Protein AF-A0A9D2NIF9-F1 (afdb_monomer_lite)

Foldseek 3Di:
DDDAAWFWDPQVVFVHPPVDDPPFDKDWDQDCVDPPDNLWIFIQRPPRGTRGTTAADPVRTDPRHDHSVVVVVPPPPPD

Sequen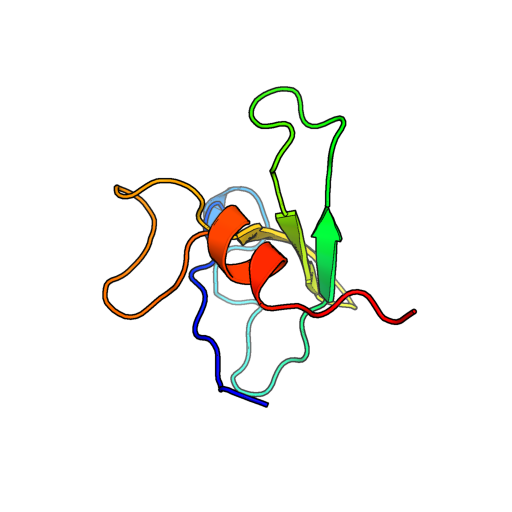ce (79 aa):
MKEINLTITGMRHYYGNGVFHVGDILRCRKEPENEYDAEAIQVLLPVYGKVGYIANSPYTVAKGTLSAGRAYDQVKKKS

pLDDT: mean 88.54, std 9.54, range [42.06, 95.81]

Organism: NCBI:txid2838670

Radius of gyration: 12.5 Å; chains: 1; bounding box: 28×27×37 Å

InterPro domains:
  IPR014905 HIRAN domain [PF08797] (3-56)

Secondary structure (DSSP, 8-state):
-----B-EE-GGGTT-STT--TT---EEEE-TT-SS-TT-EEEEETTTEEEEEE--STTTSPTT-B-HHHHHHHS----

Structure (mmCIF, N/CA/C/O backbone):
data_AF-A0A9D2NIF9-F1
#
_entry.id   AF-A0A9D2NIF9-F1
#
loop_
_atom_site.group_PDB
_atom_site.id
_atom_site.type_symbol
_atom_site.label_atom_id
_atom_site.label_alt_id
_atom_site.label_comp_id
_atom_site.label_asym_id
_atom_site.label_entity_id
_atom_site.label_seq_id
_atom_site.pdbx_PDB_ins_code
_atom_site.Cartn_x
_atom_site.Cartn_y
_atom_site.Cartn_z
_atom_site.occupancy
_atom_site.B_iso_or_equiv
_atom_site.auth_seq_id
_atom_site.auth_comp_id
_atom_site.auth_asym_id
_atom_site.auth_atom_id
_atom_site.pdbx_PDB_model_num
ATOM 1 N N . MET A 1 1 ? -13.969 -9.270 13.177 1.00 61.91 1 MET A N 1
ATOM 2 C CA . MET A 1 1 ? -13.006 -8.214 12.781 1.00 61.91 1 MET A CA 1
ATOM 3 C C . MET A 1 1 ? -13.755 -7.305 11.823 1.00 61.91 1 MET A C 1
ATOM 5 O O . MET A 1 1 ? -14.514 -7.851 11.036 1.00 61.91 1 MET A O 1
ATOM 9 N N . LYS A 1 2 ? -13.659 -5.975 11.925 1.00 73.62 2 LYS A N 1
ATOM 10 C CA . LYS A 1 2 ? -14.281 -5.123 10.899 1.00 73.62 2 LYS A CA 1
ATOM 11 C C . LYS A 1 2 ? -13.493 -5.290 9.605 1.00 73.62 2 LYS A C 1
ATOM 13 O O . LYS A 1 2 ? -12.265 -5.280 9.651 1.00 73.62 2 LYS A O 1
ATOM 18 N N . GLU A 1 3 ? -14.195 -5.468 8.497 1.00 82.81 3 GLU A N 1
ATOM 19 C CA . GLU A 1 3 ? -13.582 -5.428 7.175 1.00 82.81 3 GLU A CA 1
ATOM 20 C C . GLU A 1 3 ? -13.075 -4.007 6.916 1.00 82.81 3 GLU A C 1
ATOM 22 O O . GLU A 1 3 ? -13.768 -3.024 7.191 1.00 82.81 3 GLU A O 1
ATOM 27 N N . ILE A 1 4 ? -11.832 -3.902 6.451 1.00 88.56 4 ILE A N 1
ATOM 28 C CA . ILE A 1 4 ? -11.173 -2.633 6.157 1.00 88.56 4 ILE A CA 1
ATOM 29 C C . ILE A 1 4 ? -10.770 -2.670 4.696 1.00 88.56 4 ILE A C 1
ATOM 31 O O . ILE A 1 4 ? -10.035 -3.559 4.275 1.00 88.56 4 ILE A O 1
ATOM 35 N N . ASN A 1 5 ? -11.217 -1.670 3.945 1.00 92.25 5 ASN A N 1
ATOM 36 C CA . ASN A 1 5 ? -10.793 -1.476 2.570 1.00 92.25 5 ASN A CA 1
ATOM 37 C C . ASN A 1 5 ? -9.621 -0.499 2.528 1.00 92.25 5 ASN A C 1
ATOM 39 O O . ASN A 1 5 ? -9.614 0.516 3.230 1.00 92.25 5 ASN A O 1
ATOM 43 N N . LEU A 1 6 ? -8.637 -0.805 1.690 1.00 93.81 6 LEU A N 1
ATOM 44 C CA . LEU A 1 6 ? -7.394 -0.053 1.549 1.00 93.81 6 LEU A CA 1
ATOM 45 C C . LEU A 1 6 ? -7.157 0.261 0.076 1.00 93.81 6 LEU A C 1
ATOM 47 O O . LEU A 1 6 ? -7.573 -0.496 -0.798 1.00 93.81 6 LEU A O 1
ATOM 51 N N . THR A 1 7 ? -6.463 1.364 -0.191 1.00 94.56 7 THR A N 1
ATOM 52 C CA . THR A 1 7 ? -6.021 1.720 -1.545 1.00 94.56 7 THR A CA 1
ATOM 53 C C . THR A 1 7 ? -4.524 1.478 -1.675 1.00 94.56 7 THR A C 1
ATOM 55 O O . THR A 1 7 ? -3.760 1.916 -0.816 1.00 94.56 7 THR A O 1
ATOM 58 N N . ILE A 1 8 ? -4.101 0.814 -2.753 1.00 94.12 8 ILE A N 1
ATOM 59 C CA . ILE A 1 8 ? -2.685 0.617 -3.089 1.00 94.12 8 ILE A CA 1
ATOM 60 C C . ILE A 1 8 ? -2.283 1.634 -4.155 1.00 94.12 8 ILE A C 1
ATOM 62 O O . ILE A 1 8 ? -2.961 1.792 -5.172 1.00 94.12 8 ILE A O 1
ATOM 66 N N . THR A 1 9 ? -1.166 2.316 -3.934 1.00 93.75 9 THR A N 1
ATOM 67 C CA . THR A 1 9 ? -0.610 3.332 -4.831 1.00 93.75 9 THR A CA 1
ATOM 68 C C . THR A 1 9 ? 0.819 2.973 -5.228 1.00 93.75 9 THR A C 1
ATOM 70 O O . THR A 1 9 ? 1.416 2.016 -4.731 1.00 93.75 9 THR A O 1
ATOM 73 N N . GLY A 1 10 ? 1.366 3.712 -6.195 1.00 91.81 10 GLY A N 1
ATOM 74 C CA . GLY A 1 10 ? 2.743 3.523 -6.653 1.00 91.81 10 GLY A CA 1
ATOM 75 C C . GLY A 1 10 ? 2.979 2.267 -7.499 1.00 91.81 10 GLY A C 1
ATOM 76 O O . GLY A 1 10 ? 4.113 2.018 -7.883 1.00 91.81 10 GLY A O 1
ATOM 77 N N . MET A 1 11 ? 1.932 1.512 -7.857 1.00 93.44 11 MET A N 1
ATOM 78 C CA . MET A 1 11 ? 2.048 0.253 -8.616 1.00 93.44 11 MET A CA 1
ATOM 79 C C . MET A 1 11 ? 2.783 0.405 -9.956 1.00 93.44 11 MET A C 1
ATOM 81 O O . MET A 1 11 ? 3.471 -0.512 -10.396 1.00 93.44 11 MET A O 1
ATOM 85 N N . ARG A 1 12 ? 2.679 1.576 -10.600 1.00 91.62 12 ARG A N 1
ATOM 86 C CA . ARG A 1 12 ? 3.364 1.874 -11.871 1.00 91.62 12 ARG A CA 1
ATOM 87 C C . ARG A 1 12 ? 4.889 1.935 -11.754 1.00 91.62 12 ARG A C 1
ATOM 89 O O . ARG A 1 12 ? 5.555 1.795 -12.768 1.00 91.62 12 ARG A O 1
ATOM 96 N N . HIS A 1 13 ? 5.431 2.133 -10.553 1.00 91.25 13 HIS A N 1
ATOM 97 C CA . HIS A 1 13 ? 6.878 2.102 -10.310 1.00 91.25 13 HIS A CA 1
ATOM 98 C C . HIS A 1 13 ? 7.418 0.676 -10.124 1.00 91.25 13 HIS A C 1
ATOM 100 O O . HIS A 1 13 ? 8.622 0.497 -9.982 1.00 91.25 13 HIS A O 1
ATOM 106 N N . TYR A 1 14 ? 6.530 -0.323 -10.115 1.00 90.69 14 TYR A N 1
ATOM 107 C CA . TYR A 1 14 ? 6.855 -1.736 -9.942 1.00 90.69 14 TYR A CA 1
ATOM 108 C C . TYR A 1 14 ? 6.371 -2.522 -11.168 1.00 90.69 14 TYR A C 1
ATOM 110 O O . TYR A 1 14 ? 6.799 -2.259 -12.286 1.00 90.69 14 TYR A O 1
ATOM 118 N N . TYR A 1 15 ? 5.448 -3.464 -10.978 1.00 91.50 15 TYR A N 1
ATOM 119 C CA . TYR A 1 15 ? 4.963 -4.368 -12.023 1.00 91.50 15 TYR A CA 1
ATOM 120 C C . TYR A 1 15 ? 3.610 -3.943 -12.623 1.00 91.50 15 TYR A C 1
ATOM 122 O O . TYR A 1 15 ? 3.007 -4.683 -13.399 1.00 91.50 15 TYR A O 1
ATOM 130 N N . GLY A 1 16 ? 3.104 -2.759 -12.263 1.00 91.25 16 GLY A N 1
ATOM 131 C CA . GLY A 1 16 ? 1.772 -2.309 -12.658 1.00 91.25 16 GLY A CA 1
ATOM 132 C C . GLY A 1 16 ? 0.658 -3.110 -11.980 1.00 91.25 16 GLY A C 1
ATOM 133 O O . GLY A 1 16 ? 0.860 -3.733 -10.942 1.00 91.25 16 GLY A O 1
ATOM 134 N N . ASN A 1 17 ? -0.545 -3.065 -12.554 1.00 88.44 17 ASN A N 1
ATOM 135 C CA . ASN A 1 17 ? -1.721 -3.760 -12.020 1.00 88.44 17 ASN A CA 1
ATOM 136 C C . ASN A 1 17 ? -1.916 -5.182 -12.585 1.00 88.44 17 ASN A C 1
ATOM 138 O O . ASN A 1 17 ? -2.746 -5.918 -12.067 1.00 88.44 17 ASN A O 1
ATOM 142 N N . GLY A 1 18 ? -1.164 -5.578 -13.616 1.00 90.62 18 GLY A N 1
ATOM 143 C CA . GLY A 1 18 ? -1.338 -6.870 -14.292 1.00 90.62 18 GLY A CA 1
ATOM 144 C C . GLY A 1 18 ? -0.887 -8.089 -13.483 1.00 90.62 18 GLY A C 1
ATOM 145 O O . GLY A 1 18 ? -1.188 -9.211 -13.865 1.00 90.62 18 GLY A O 1
ATOM 146 N N . VAL A 1 19 ? -0.170 -7.880 -12.374 1.00 91.00 19 VAL A N 1
ATOM 147 C CA . VAL A 1 19 ? 0.295 -8.962 -11.487 1.00 91.00 19 VAL A CA 1
ATOM 148 C C . VAL A 1 19 ? -0.721 -9.357 -10.417 1.00 91.00 19 VAL A C 1
ATOM 150 O O . VAL A 1 19 ? -0.518 -10.361 -9.741 1.00 91.00 19 VAL A O 1
ATOM 153 N N . PHE A 1 20 ? -1.785 -8.569 -10.239 1.00 91.56 20 PHE A N 1
ATOM 154 C CA . PHE A 1 20 ? -2.791 -8.811 -9.211 1.00 91.56 20 PHE A CA 1
ATOM 155 C C . PHE A 1 20 ? -3.950 -9.634 -9.761 1.00 91.56 20 PHE A C 1
ATOM 157 O O . PHE A 1 20 ? -4.518 -9.312 -10.806 1.00 91.56 20 PHE A O 1
ATOM 164 N N . HIS A 1 21 ? -4.367 -10.626 -8.986 1.00 93.50 21 HIS A N 1
ATOM 165 C CA . HIS A 1 21 ? -5.564 -11.417 -9.215 1.00 93.50 21 HIS A CA 1
ATOM 166 C C . HIS A 1 21 ? -6.514 -11.273 -8.025 1.00 93.50 21 HIS A C 1
ATOM 168 O O . HIS A 1 21 ? -6.108 -11.161 -6.866 1.00 93.50 21 HIS A O 1
ATOM 174 N N . VAL A 1 22 ? -7.818 -11.256 -8.305 1.00 92.44 22 VAL A N 1
ATOM 175 C CA . VAL A 1 22 ? -8.831 -11.228 -7.244 1.00 92.44 22 VAL A CA 1
ATOM 176 C C . VAL A 1 22 ? -8.686 -12.491 -6.396 1.00 92.44 22 VAL A C 1
ATOM 178 O O . VAL A 1 22 ? -8.710 -13.599 -6.925 1.00 92.44 22 VAL A O 1
ATOM 181 N N . GLY A 1 23 ? -8.546 -12.311 -5.082 1.00 92.62 23 GLY A N 1
ATOM 182 C CA . GLY A 1 23 ? -8.285 -13.396 -4.132 1.00 92.62 23 GLY A CA 1
ATOM 183 C C . GLY A 1 23 ? -6.821 -13.522 -3.700 1.00 92.62 23 GLY A C 1
ATOM 184 O O . GLY A 1 23 ? -6.541 -14.295 -2.784 1.00 92.62 23 GLY A O 1
ATOM 185 N N . ASP A 1 24 ? -5.903 -12.749 -4.290 1.00 93.31 24 ASP A N 1
ATOM 186 C CA . ASP A 1 24 ? -4.501 -12.741 -3.869 1.00 93.31 24 ASP A CA 1
ATOM 187 C C . ASP A 1 24 ? -4.335 -12.313 -2.407 1.00 93.31 24 ASP A C 1
ATOM 189 O O . ASP A 1 24 ? -4.918 -11.333 -1.932 1.00 93.31 24 ASP A O 1
ATOM 193 N N . ILE A 1 25 ? -3.458 -13.027 -1.698 1.00 93.81 25 ILE A N 1
ATOM 194 C CA . ILE A 1 25 ? -3.065 -12.682 -0.333 1.00 93.81 25 ILE A CA 1
ATOM 195 C C . ILE A 1 25 ? -1.820 -11.800 -0.387 1.00 93.81 25 ILE A C 1
ATOM 197 O O . ILE A 1 25 ? -0.717 -12.250 -0.708 1.00 93.81 25 ILE A O 1
ATOM 201 N N . LEU A 1 26 ? -2.001 -10.538 -0.008 1.00 94.06 26 LEU A N 1
ATOM 202 C CA . LEU A 1 26 ? -0.935 -9.550 0.099 1.00 94.06 26 LEU A CA 1
ATOM 203 C C . LEU A 1 26 ? -0.399 -9.474 1.531 1.00 94.06 26 LEU A C 1
ATOM 205 O O . LEU A 1 26 ? -1.121 -9.677 2.508 1.00 94.06 26 LEU A O 1
ATOM 209 N N . ARG A 1 27 ? 0.885 -9.142 1.661 1.00 94.19 27 ARG A N 1
ATOM 210 C CA . ARG A 1 27 ? 1.533 -8.848 2.943 1.00 94.19 27 ARG A CA 1
ATOM 211 C C . ARG A 1 27 ? 1.800 -7.352 3.049 1.00 94.19 27 ARG A C 1
ATOM 213 O O . ARG A 1 27 ? 2.304 -6.749 2.111 1.00 94.19 27 ARG A O 1
ATOM 220 N N . CYS A 1 28 ? 1.526 -6.767 4.207 1.00 93.06 28 CYS A N 1
ATOM 221 C CA . CYS A 1 28 ? 1.807 -5.358 4.480 1.00 93.06 28 CYS A CA 1
ATOM 222 C C . CYS A 1 28 ? 2.920 -5.250 5.527 1.00 93.06 28 CYS A C 1
ATOM 224 O O . CYS A 1 28 ? 2.875 -5.946 6.543 1.00 93.06 28 CYS A O 1
ATOM 226 N N . ARG A 1 29 ? 3.916 -4.388 5.297 1.00 93.19 29 ARG A N 1
ATOM 227 C CA . ARG A 1 29 ? 5.038 -4.165 6.227 1.00 93.19 29 ARG A CA 1
ATOM 228 C C . ARG A 1 29 ? 5.287 -2.669 6.392 1.00 93.19 29 ARG A C 1
ATOM 230 O O . ARG A 1 29 ? 5.272 -1.950 5.403 1.00 93.19 29 ARG A O 1
ATOM 237 N N . LYS A 1 30 ? 5.529 -2.201 7.619 1.00 92.31 30 LYS A N 1
ATOM 238 C CA . LYS A 1 30 ? 6.007 -0.828 7.847 1.00 92.31 30 LYS A CA 1
ATOM 239 C C . LYS A 1 30 ? 7.438 -0.668 7.330 1.00 92.31 30 LYS A C 1
ATOM 241 O O . LYS A 1 30 ? 8.250 -1.578 7.498 1.00 92.31 30 LYS A O 1
ATOM 246 N N . GLU A 1 31 ? 7.727 0.476 6.727 1.00 93.75 31 GLU A N 1
ATOM 247 C CA . GLU A 1 31 ? 9.052 0.866 6.235 1.00 93.75 31 GLU A CA 1
ATOM 248 C C . GLU A 1 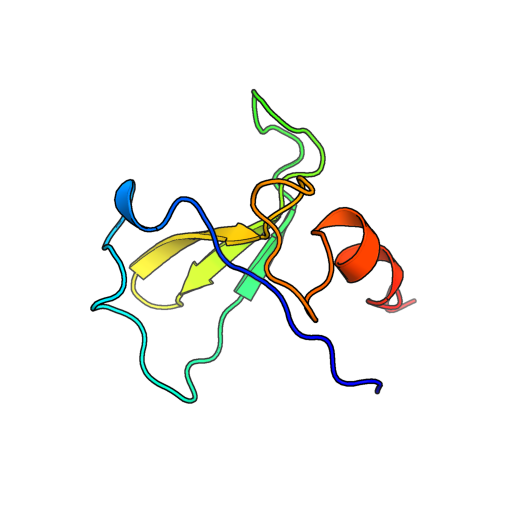31 ? 9.451 2.185 6.930 1.00 93.75 31 GLU A C 1
ATOM 250 O O . GLU A 1 31 ? 9.368 3.244 6.321 1.00 93.75 31 GLU A O 1
ATOM 255 N N . PRO A 1 32 ? 9.828 2.154 8.226 1.00 91.75 32 PRO A N 1
ATOM 256 C CA . PRO A 1 32 ? 10.117 3.371 8.997 1.00 91.75 32 PRO A CA 1
ATOM 257 C C . PRO A 1 32 ? 11.362 4.125 8.508 1.00 91.75 32 PRO A C 1
ATOM 259 O O . PRO A 1 32 ? 11.538 5.294 8.825 1.00 91.75 32 PRO A O 1
ATOM 262 N N . GLU A 1 33 ? 12.218 3.449 7.743 1.00 92.50 33 GLU A N 1
ATOM 263 C CA . GLU A 1 33 ? 13.425 4.002 7.121 1.00 92.50 33 GLU A CA 1
ATOM 264 C C . GLU A 1 33 ? 13.143 4.610 5.736 1.00 92.50 33 GLU A C 1
ATOM 266 O O . GLU A 1 33 ? 14.069 4.956 5.009 1.00 92.50 33 GLU A O 1
ATOM 271 N N . ASN A 1 34 ? 11.871 4.709 5.333 1.00 90.81 34 ASN A N 1
ATOM 272 C CA . ASN A 1 34 ? 11.502 5.338 4.074 1.00 90.81 34 ASN A CA 1
ATOM 273 C C . ASN A 1 34 ? 11.861 6.834 4.101 1.00 90.81 34 ASN A C 1
ATOM 275 O O . ASN A 1 34 ? 11.449 7.565 4.999 1.00 90.81 34 ASN A O 1
ATOM 279 N N . GLU A 1 35 ? 12.602 7.286 3.089 1.00 90.12 35 GLU A N 1
ATOM 280 C CA . GLU A 1 35 ? 13.144 8.651 3.010 1.00 90.12 35 GLU A CA 1
ATOM 281 C C . GLU A 1 35 ? 12.067 9.743 2.884 1.00 90.12 35 GLU A C 1
ATOM 283 O O . GLU A 1 35 ? 12.343 10.911 3.155 1.00 90.12 35 GLU A O 1
ATOM 288 N N . TYR A 1 36 ? 10.846 9.382 2.476 1.00 88.06 36 TYR A N 1
ATOM 289 C CA . TYR A 1 36 ? 9.757 10.328 2.215 1.00 88.06 36 TYR A CA 1
ATOM 290 C C . TYR A 1 36 ? 8.673 10.317 3.295 1.00 88.06 36 TYR A C 1
ATOM 292 O O . TYR A 1 36 ? 8.137 11.373 3.630 1.00 88.06 36 TYR A O 1
ATOM 300 N N . ASP A 1 37 ? 8.313 9.138 3.808 1.00 87.38 37 ASP A N 1
ATOM 301 C CA . ASP A 1 37 ? 7.236 8.967 4.787 1.00 87.38 37 ASP A CA 1
ATOM 302 C C . ASP A 1 37 ? 7.581 7.848 5.779 1.00 87.38 37 ASP A C 1
ATOM 304 O O . ASP A 1 37 ? 7.471 6.665 5.461 1.00 87.38 37 ASP A O 1
ATOM 308 N N . ALA A 1 38 ? 7.941 8.210 7.013 1.00 89.00 38 ALA A N 1
ATOM 309 C CA . ALA A 1 38 ? 8.247 7.251 8.079 1.00 89.00 38 ALA A CA 1
ATOM 310 C C . ALA A 1 38 ? 7.038 6.381 8.492 1.00 89.00 38 ALA A C 1
ATOM 312 O O . ALA A 1 38 ? 7.198 5.367 9.181 1.00 89.00 38 ALA A O 1
ATOM 313 N N . GLU A 1 39 ? 5.820 6.748 8.084 1.00 88.69 39 GLU A N 1
ATOM 314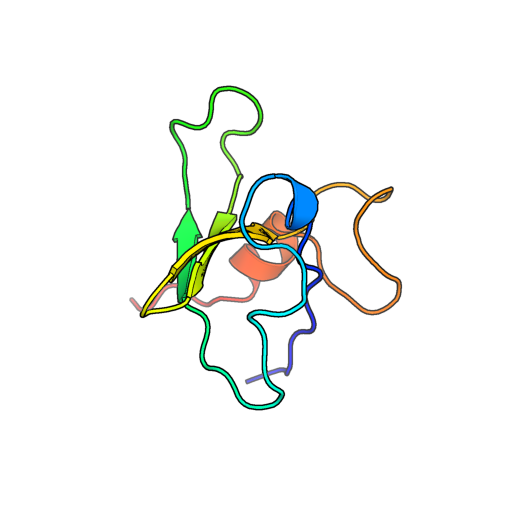 C CA . GLU A 1 39 ? 4.612 5.944 8.282 1.00 88.69 39 GLU A CA 1
ATOM 315 C C . GLU A 1 39 ? 4.282 5.045 7.083 1.00 88.69 39 GLU A C 1
ATOM 317 O O . GLU A 1 39 ? 3.270 4.334 7.112 1.00 88.69 39 GLU A O 1
ATOM 322 N N . ALA A 1 40 ? 5.132 5.019 6.050 1.00 92.62 40 ALA A N 1
ATOM 323 C CA . ALA A 1 40 ? 4.920 4.218 4.855 1.00 92.62 40 ALA A CA 1
ATOM 324 C C . ALA A 1 40 ? 4.707 2.733 5.188 1.00 92.62 40 ALA A C 1
ATOM 326 O O . ALA A 1 40 ? 5.467 2.091 5.924 1.00 92.62 40 ALA A O 1
ATOM 327 N N . ILE A 1 41 ? 3.662 2.157 4.589 1.00 95.12 41 ILE A N 1
ATOM 328 C CA . ILE A 1 41 ? 3.372 0.725 4.660 1.00 95.12 41 ILE A CA 1
ATOM 329 C C . ILE A 1 41 ? 3.494 0.153 3.254 1.00 95.12 41 ILE A C 1
ATOM 331 O O . ILE A 1 41 ? 2.635 0.385 2.400 1.00 95.12 41 ILE A O 1
ATOM 335 N N . GLN A 1 42 ? 4.569 -0.593 3.011 1.00 95.19 42 GLN A N 1
ATOM 336 C CA . GLN A 1 42 ? 4.781 -1.291 1.748 1.00 95.19 42 GLN A CA 1
ATOM 337 C C . GLN A 1 42 ? 3.840 -2.490 1.628 1.00 95.19 42 GLN A C 1
ATOM 339 O O . GLN A 1 42 ? 3.567 -3.199 2.604 1.00 95.19 42 GLN A O 1
ATOM 344 N N . VAL A 1 43 ? 3.403 -2.745 0.399 1.00 95.75 43 VAL A N 1
ATOM 345 C CA . VAL A 1 43 ? 2.601 -3.906 0.023 1.00 95.75 43 VAL A CA 1
ATOM 346 C C . VAL A 1 43 ? 3.482 -4.882 -0.748 1.00 95.75 43 VAL A C 1
ATOM 348 O O . VAL A 1 43 ? 4.176 -4.512 -1.697 1.00 95.75 43 VAL A O 1
ATOM 351 N N . LEU A 1 44 ? 3.468 -6.131 -0.301 1.00 95.81 44 LEU A N 1
ATOM 352 C CA . LEU A 1 44 ? 4.294 -7.229 -0.774 1.00 95.81 44 LEU A CA 1
ATOM 353 C C . LEU A 1 44 ? 3.404 -8.340 -1.336 1.00 95.81 44 LEU A C 1
ATOM 355 O O . LEU A 1 44 ? 2.512 -8.834 -0.643 1.00 95.81 44 LEU A O 1
ATOM 359 N N . LEU A 1 45 ? 3.698 -8.783 -2.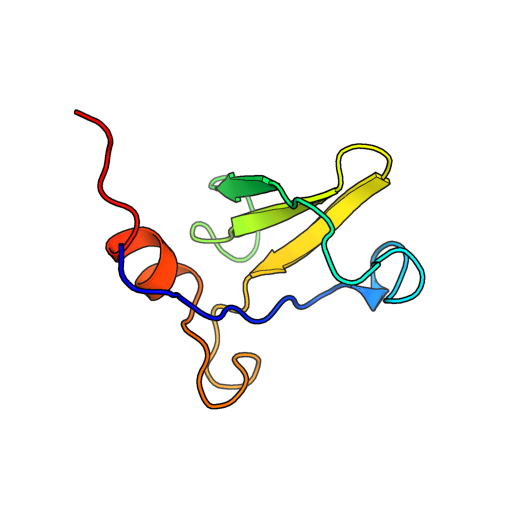552 1.00 95.25 45 LEU A N 1
ATOM 360 C CA . LEU A 1 45 ? 3.104 -9.967 -3.165 1.00 95.25 45 LEU A CA 1
ATOM 361 C C . LEU A 1 45 ? 4.135 -11.115 -3.076 1.00 95.25 45 LEU A C 1
ATOM 363 O O . LEU A 1 45 ? 5.277 -10.900 -3.484 1.00 95.25 45 LEU A O 1
ATOM 367 N N . PRO A 1 46 ? 3.805 -12.310 -2.535 1.00 89.19 46 PRO A N 1
ATOM 368 C CA . PRO A 1 46 ? 4.795 -13.330 -2.149 1.00 89.19 46 PRO A CA 1
ATOM 369 C C . PRO A 1 46 ? 5.820 -13.748 -3.216 1.00 89.19 46 PRO A C 1
ATOM 371 O O . PRO A 1 46 ? 6.927 -14.128 -2.852 1.00 89.19 46 PRO A O 1
ATOM 374 N N . VAL A 1 47 ? 5.475 -13.656 -4.504 1.00 88.19 47 VAL A N 1
ATOM 375 C CA . VAL A 1 47 ? 6.365 -14.001 -5.630 1.00 88.19 47 VAL A CA 1
ATOM 376 C C . VAL A 1 47 ? 7.097 -12.779 -6.198 1.00 88.19 47 VAL A C 1
ATOM 378 O O . VAL A 1 47 ? 8.244 -12.884 -6.614 1.00 88.19 47 VAL A O 1
ATOM 381 N N . TYR A 1 48 ? 6.454 -11.610 -6.196 1.00 90.75 48 TYR A N 1
ATOM 382 C CA . TYR A 1 48 ? 6.952 -10.407 -6.875 1.00 90.75 48 TYR A CA 1
ATOM 383 C C . TYR A 1 48 ? 7.682 -9.437 -5.937 1.00 90.75 48 TYR A C 1
ATOM 385 O O . TYR A 1 48 ? 8.355 -8.516 -6.387 1.00 90.75 48 TYR A O 1
ATOM 393 N N . GLY A 1 49 ? 7.555 -9.614 -4.622 1.00 94.12 49 GLY A N 1
ATOM 394 C CA . GLY A 1 49 ? 8.100 -8.674 -3.652 1.00 94.12 49 GLY A CA 1
ATOM 395 C C . GLY A 1 49 ? 7.263 -7.398 -3.580 1.00 94.12 49 GLY A C 1
ATOM 396 O O . GLY A 1 49 ? 6.038 -7.467 -3.491 1.00 94.12 49 GLY A O 1
ATOM 397 N N . LYS A 1 50 ? 7.911 -6.229 -3.533 1.00 95.25 50 LYS A N 1
ATOM 398 C CA . LYS A 1 50 ? 7.236 -4.936 -3.334 1.00 95.25 50 LYS A CA 1
ATOM 399 C C . LYS A 1 50 ? 6.464 -4.546 -4.596 1.00 95.25 50 LYS A C 1
ATOM 401 O O . LYS A 1 50 ? 7.050 -4.426 -5.665 1.00 95.25 50 LYS A O 1
ATOM 406 N N . VAL A 1 51 ? 5.158 -4.338 -4.451 1.00 95.50 51 VAL A N 1
ATOM 407 C CA . VAL A 1 51 ? 4.242 -4.008 -5.562 1.00 95.50 51 VAL A CA 1
ATOM 408 C C . VAL A 1 51 ? 3.598 -2.630 -5.420 1.00 95.50 51 VAL A C 1
ATOM 410 O O . VAL A 1 51 ? 2.932 -2.159 -6.338 1.00 95.50 51 VAL A O 1
ATOM 413 N N . GLY A 1 52 ? 3.788 -1.965 -4.282 1.00 95.25 52 GLY A N 1
ATOM 414 C CA . GLY A 1 52 ? 3.233 -0.643 -4.022 1.00 95.25 52 GLY A CA 1
ATOM 415 C C . GLY A 1 52 ? 3.270 -0.277 -2.546 1.00 95.25 52 GLY A C 1
ATOM 416 O O . GLY A 1 52 ? 3.921 -0.943 -1.737 1.00 95.25 52 GLY A O 1
ATOM 417 N N . TYR A 1 53 ? 2.529 0.772 -2.209 1.00 95.19 53 TYR A N 1
ATOM 418 C CA . TYR A 1 53 ? 2.342 1.261 -0.845 1.00 95.19 53 TYR A CA 1
ATOM 419 C C . TYR A 1 53 ? 0.857 1.459 -0.549 1.00 95.19 53 TYR A C 1
ATOM 421 O O . TYR A 1 53 ? 0.065 1.693 -1.462 1.00 95.19 53 TYR A O 1
ATOM 429 N N . ILE A 1 54 ? 0.469 1.378 0.722 1.00 95.19 54 ILE A N 1
ATOM 430 C CA . ILE A 1 54 ? -0.874 1.790 1.143 1.00 95.19 54 ILE A CA 1
ATOM 431 C C . ILE A 1 54 ? -0.966 3.315 1.034 1.00 95.19 54 ILE A C 1
ATOM 433 O O . ILE A 1 54 ? -0.085 4.034 1.503 1.00 95.19 54 ILE A O 1
ATOM 437 N N . ALA A 1 55 ? -2.042 3.817 0.431 1.00 94.62 55 ALA A N 1
ATOM 438 C CA . ALA A 1 55 ? -2.294 5.245 0.315 1.00 94.62 55 ALA A CA 1
ATOM 439 C C . ALA A 1 55 ? -2.380 5.908 1.700 1.00 94.62 55 ALA A C 1
ATOM 441 O O . ALA A 1 55 ? -3.168 5.486 2.545 1.00 94.62 55 ALA A O 1
ATOM 442 N N . ASN A 1 56 ? -1.602 6.969 1.927 1.00 89.06 56 ASN A N 1
ATOM 443 C CA . ASN A 1 56 ? -1.614 7.710 3.194 1.00 89.06 56 ASN A CA 1
ATOM 444 C C . ASN A 1 56 ? -2.210 9.128 3.073 1.00 89.06 56 ASN A C 1
ATOM 446 O O . ASN A 1 56 ? -2.608 9.725 4.067 1.00 89.06 56 ASN A O 1
ATOM 450 N N . SER A 1 57 ? -2.329 9.661 1.853 1.00 84.50 57 SER A N 1
ATOM 451 C CA . SER A 1 57 ? -2.754 11.043 1.599 1.00 84.50 57 SER A CA 1
ATOM 452 C C . SER A 1 57 ? -4.206 11.118 1.112 1.00 84.50 57 SER A C 1
ATOM 454 O O . SER A 1 57 ? -4.620 10.266 0.324 1.00 84.50 57 SER A O 1
ATOM 456 N N . PRO A 1 58 ? -4.989 12.149 1.486 1.00 80.12 58 PRO A N 1
ATOM 457 C CA . PRO A 1 58 ? -6.371 12.314 1.020 1.00 80.12 58 PRO A CA 1
ATOM 458 C C . PRO A 1 58 ? -6.502 12.386 -0.508 1.00 80.12 58 PRO A C 1
ATOM 460 O O . PRO A 1 58 ? -7.550 12.046 -1.045 1.00 80.12 58 PRO A O 1
ATOM 463 N N . TYR A 1 59 ? -5.442 12.789 -1.214 1.00 83.00 59 TYR A N 1
ATOM 464 C CA . TYR A 1 59 ? -5.421 12.834 -2.679 1.00 83.00 59 TYR A CA 1
ATOM 465 C C . TYR A 1 59 ? -5.252 11.456 -3.329 1.00 83.00 59 TYR A C 1
ATOM 467 O O . TYR A 1 59 ? -5.531 11.299 -4.515 1.00 83.00 59 TYR A O 1
ATOM 475 N N . THR A 1 60 ? -4.764 10.466 -2.578 1.00 84.44 60 THR A N 1
ATOM 476 C CA . THR A 1 60 ? -4.443 9.128 -3.091 1.00 84.44 60 THR A CA 1
ATOM 477 C C . THR A 1 60 ? -5.305 8.024 -2.483 1.00 84.44 60 THR A C 1
ATOM 479 O O . THR A 1 60 ? -5.393 6.938 -3.052 1.00 84.44 60 THR A O 1
ATOM 482 N N . VAL A 1 61 ? -5.968 8.293 -1.356 1.00 89.44 61 VAL A N 1
ATOM 483 C CA . VAL A 1 61 ? -6.949 7.400 -0.730 1.00 89.44 61 VAL A CA 1
ATOM 484 C C . VAL A 1 61 ? -8.256 7.443 -1.525 1.00 89.44 61 VAL A C 1
ATOM 486 O O . VAL A 1 61 ? -8.883 8.493 -1.666 1.00 89.44 61 VAL A O 1
ATOM 489 N N . ALA A 1 62 ? -8.703 6.292 -2.031 1.00 90.00 62 ALA A N 1
ATOM 490 C CA . ALA A 1 62 ? -9.997 6.193 -2.696 1.00 90.00 62 ALA A CA 1
ATOM 491 C C . ALA A 1 62 ? -11.152 6.307 -1.687 1.00 90.00 62 ALA A C 1
ATOM 493 O O . ALA A 1 62 ? -11.046 5.872 -0.533 1.00 90.00 62 ALA A O 1
ATOM 494 N N . LYS A 1 63 ? -12.293 6.852 -2.132 1.00 88.75 63 LYS A N 1
ATOM 495 C CA . LYS A 1 63 ? -13.514 6.940 -1.314 1.00 88.75 63 LYS A CA 1
ATOM 496 C C . LYS A 1 63 ? -13.899 5.557 -0.777 1.00 88.75 63 LYS A C 1
ATOM 498 O O . LYS A 1 63 ? -13.944 4.591 -1.529 1.00 88.75 63 LYS A O 1
ATOM 503 N N . GLY A 1 64 ? -14.197 5.482 0.521 1.00 86.88 64 GLY A N 1
ATOM 504 C CA . GLY A 1 64 ? -14.558 4.229 1.195 1.00 86.88 64 GLY A CA 1
ATOM 505 C C . GLY A 1 64 ? -13.370 3.374 1.651 1.00 86.88 64 GLY A C 1
ATOM 506 O O . GLY A 1 64 ? -13.590 2.295 2.198 1.00 86.88 64 GLY A O 1
ATOM 507 N N . THR A 1 65 ? -12.131 3.849 1.474 1.00 91.06 65 THR A N 1
ATOM 508 C CA . THR A 1 65 ? -10.920 3.194 1.994 1.00 91.06 65 THR A CA 1
ATOM 509 C C . THR A 1 65 ? -10.275 4.001 3.122 1.00 91.06 65 THR A C 1
ATOM 511 O O . THR A 1 65 ? -10.533 5.197 3.268 1.00 91.06 65 THR A O 1
ATOM 514 N N . LEU A 1 66 ? -9.458 3.344 3.948 1.00 90.56 66 LEU A N 1
ATOM 515 C CA . LEU A 1 66 ? -8.689 3.994 5.013 1.00 90.56 66 LEU A CA 1
ATOM 516 C C . LEU A 1 66 ? -7.281 4.373 4.542 1.00 90.56 66 LEU A C 1
ATOM 518 O O . LEU A 1 66 ? -6.693 3.692 3.702 1.00 90.56 66 LEU A O 1
ATOM 522 N N . SER A 1 67 ? -6.728 5.433 5.140 1.00 91.62 67 SER A N 1
ATOM 523 C CA . SER A 1 67 ? -5.308 5.760 4.998 1.00 91.62 67 SER A CA 1
ATOM 524 C C . SER A 1 67 ? -4.423 4.746 5.727 1.00 91.62 67 SER A C 1
ATOM 526 O O . SER A 1 67 ? -4.884 4.063 6.644 1.00 91.62 67 SER A O 1
ATOM 528 N N . ALA A 1 68 ? -3.141 4.682 5.361 1.00 91.00 68 ALA A N 1
ATOM 529 C CA . ALA A 1 68 ? -2.152 3.804 5.987 1.00 91.00 68 ALA A CA 1
ATOM 530 C C . ALA A 1 68 ? -2.122 3.936 7.522 1.00 91.00 68 ALA A C 1
ATOM 532 O O . ALA A 1 68 ? -2.233 2.925 8.220 1.00 91.00 68 ALA A O 1
ATOM 533 N N . GLY A 1 69 ? -2.072 5.166 8.048 1.00 88.75 69 GLY A N 1
ATOM 534 C CA . GLY A 1 69 ? -2.109 5.410 9.495 1.00 88.75 69 GLY A CA 1
ATOM 535 C C . GLY A 1 69 ? -3.392 4.890 10.155 1.00 88.75 69 GLY A C 1
ATOM 536 O O . GLY A 1 69 ? -3.343 4.101 11.098 1.00 88.75 69 GLY A O 1
ATOM 537 N N . ARG A 1 70 ? -4.563 5.22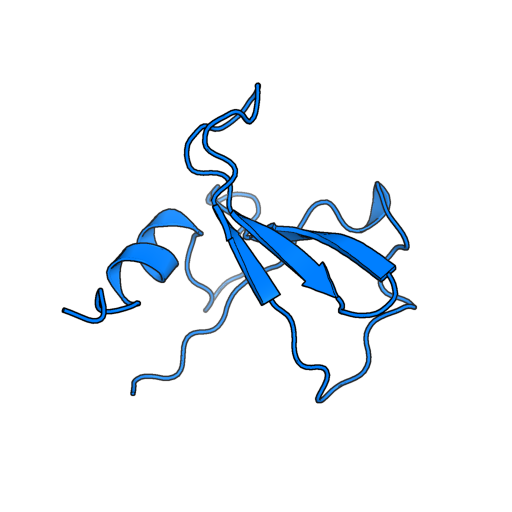5 9.593 1.00 89.50 70 ARG A N 1
ATOM 538 C CA . ARG A 1 70 ? -5.863 4.781 10.135 1.00 89.50 70 ARG A CA 1
ATOM 539 C C . ARG A 1 70 ? -6.042 3.271 10.066 1.00 89.50 70 ARG A C 1
ATOM 541 O O . ARG A 1 70 ? -6.640 2.686 10.963 1.00 89.50 70 ARG A O 1
ATOM 548 N N . ALA A 1 71 ? -5.552 2.646 9.002 1.00 89.06 71 ALA A N 1
ATOM 549 C CA . ALA A 1 71 ? -5.556 1.201 8.857 1.00 89.06 71 ALA A CA 1
ATOM 550 C C . ALA A 1 71 ? -4.694 0.541 9.936 1.00 89.06 71 ALA A C 1
ATOM 552 O O . ALA A 1 71 ? -5.133 -0.422 10.561 1.00 89.06 71 ALA A O 1
ATOM 553 N N . TYR A 1 72 ? -3.502 1.087 10.191 1.00 87.88 72 TYR A N 1
ATOM 554 C CA . TYR A 1 72 ? -2.593 0.581 11.214 1.00 87.88 72 TYR A CA 1
ATOM 555 C C . TYR A 1 72 ? -3.204 0.639 12.618 1.00 87.88 72 TYR A C 1
ATOM 557 O O . TYR A 1 72 ? -3.115 -0.343 13.350 1.00 87.88 72 TYR A O 1
ATOM 565 N N . ASP A 1 73 ? -3.897 1.726 12.963 1.00 87.50 73 ASP A N 1
ATOM 566 C CA . ASP A 1 73 ? -4.567 1.872 14.265 1.00 87.50 73 ASP A CA 1
ATOM 567 C C . ASP A 1 73 ? -5.654 0.810 14.510 1.00 87.50 73 ASP A C 1
ATOM 569 O O . ASP A 1 73 ? -5.923 0.427 15.649 1.00 87.50 73 ASP A O 1
ATOM 573 N N . GLN A 1 74 ? -6.295 0.321 13.443 1.00 85.38 74 GLN A N 1
ATOM 574 C CA . GLN A 1 74 ? -7.327 -0.719 13.525 1.00 85.38 74 GLN A CA 1
ATOM 575 C C . GLN A 1 74 ? -6.739 -2.129 13.661 1.00 85.38 74 GLN A C 1
ATOM 577 O O . GLN A 1 74 ? -7.415 -3.044 14.150 1.00 85.38 74 GLN A O 1
ATOM 582 N N . VAL A 1 75 ? -5.488 -2.329 13.238 1.00 81.75 75 VAL A N 1
ATOM 583 C CA . VAL A 1 75 ? -4.777 -3.589 13.444 1.00 81.75 75 VAL A CA 1
ATOM 584 C C . VAL A 1 75 ? -4.352 -3.633 14.906 1.00 81.75 75 VAL A C 1
ATOM 586 O O . VAL A 1 75 ? -3.317 -3.100 15.298 1.00 81.75 75 VAL A 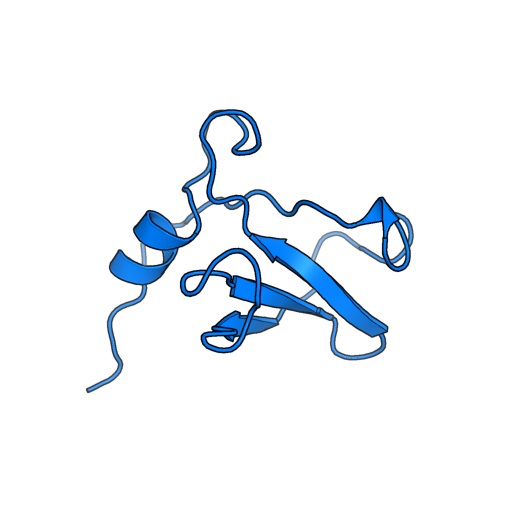O 1
ATOM 589 N N . LYS A 1 76 ? -5.179 -4.273 15.742 1.00 66.06 76 LYS A N 1
ATOM 590 C CA . LYS A 1 76 ? -4.835 -4.533 17.144 1.00 66.06 76 LYS A CA 1
ATOM 591 C C . LYS A 1 76 ? -3.438 -5.152 17.200 1.00 66.06 76 LYS A C 1
ATOM 593 O O . LYS A 1 76 ? -3.215 -6.206 16.600 1.00 66.06 76 LYS A O 1
ATOM 598 N N . LYS A 1 77 ? -2.513 -4.524 17.937 1.00 58.41 77 LYS A N 1
ATOM 599 C CA . LYS A 1 77 ? -1.251 -5.171 18.311 1.00 58.41 77 LYS A CA 1
ATOM 600 C C . LYS A 1 77 ? -1.616 -6.510 18.952 1.00 58.41 77 LYS A C 1
ATOM 602 O O . LYS A 1 77 ? -2.381 -6.532 19.914 1.00 58.41 77 LYS A O 1
ATOM 607 N N . LYS A 1 78 ? -1.120 -7.618 18.395 1.00 51.69 78 LYS A N 1
ATOM 608 C CA . LYS A 1 78 ? -1.102 -8.884 19.130 1.00 51.69 78 LYS A CA 1
ATOM 609 C C . LYS A 1 78 ? -0.184 -8.652 20.331 1.00 51.69 78 LYS A C 1
ATOM 611 O O . LYS A 1 78 ? 1.019 -8.494 20.138 1.00 51.69 78 LYS A O 1
ATOM 616 N N . SER A 1 79 ? -0.790 -8.487 21.505 1.00 42.06 79 SER A N 1
ATOM 617 C CA . SER A 1 79 ? -0.121 -8.596 22.802 1.00 42.06 79 SER A CA 1
ATOM 618 C C . SER A 1 79 ? 0.311 -10.032 23.050 1.00 42.06 79 SER A C 1
ATOM 620 O O . SER A 1 79 ? -0.385 -10.940 22.535 1.00 42.06 79 SER A O 1
#